Protein AF-A0ABD0QFE5-F1 (afdb_monomer_lite)

Organism: Cirrhinus mrigala (NCBI:txid683832)

pLDDT: mean 82.39, std 15.65, range [48.53, 97.5]

Foldseek 3Di:
DCPAQAEEQEDDPDPVCPVVSVVSVVVCVVVVRYYHHDPVVVVVVVVVVVPCPDPDVPDPVVVVVVPDDD

InterPro domains:
  IPR011607 Methylglyoxal synthase-like domain [PF02142] (1-37)
  IPR011607 Methylglyoxal synthase-like domain [PS51855] (1-70)
  IPR036914 Methylglyoxal synthase-like domain superfamily [G3DSA:3.40.50.1380] (1-67)
  IPR036914 Methylglyoxal synthase-like domain superfamily [SSF52335] (2-65)

Structure (mmCIF, N/CA/C/O backbone):
data_AF-A0ABD0QFE5-F1
#
_entry.id   AF-A0ABD0QFE5-F1
#
loop_
_atom_site.group_PDB
_atom_site.id
_atom_site.type_symbol
_atom_site.label_atom_id
_atom_site.label_alt_id
_atom_site.label_comp_id
_atom_site.label_asym_id
_atom_site.label_entity_id
_atom_site.label_seq_id
_atom_site.pdbx_PDB_ins_code
_atom_site.Cartn_x
_atom_site.Cartn_y
_atom_site.Cartn_z
_atom_site.occupancy
_atom_site.B_iso_or_equiv
_atom_site.auth_seq_id
_atom_site.auth_comp_id
_atom_site.auth_asym_id
_atom_site.auth_atom_id
_atom_site.pdbx_PDB_model_num
ATOM 1 N N . GLU A 1 1 ? -11.724 11.107 -12.771 1.00 50.38 1 GLU A N 1
ATOM 2 C CA . GLU A 1 1 ? -10.658 11.706 -11.946 1.00 50.38 1 GLU A CA 1
ATOM 3 C C . GLU A 1 1 ? -10.129 10.643 -10.995 1.00 50.38 1 GLU A C 1
ATOM 5 O O . GLU A 1 1 ? -10.891 10.142 -10.179 1.00 50.38 1 GLU A O 1
ATOM 10 N N . GLY A 1 2 ? -8.873 10.235 -11.169 1.00 62.38 2 GLY A N 1
ATOM 11 C CA . GLY A 1 2 ? -8.111 9.444 -10.204 1.00 62.38 2 GLY A CA 1
ATOM 12 C C . GLY A 1 2 ? -6.948 10.317 -9.758 1.00 62.38 2 GLY A C 1
ATOM 13 O O . GLY A 1 2 ? -6.057 10.588 -10.550 1.00 62.38 2 GLY A O 1
ATOM 14 N N . HIS A 1 3 ? -7.028 10.871 -8.549 1.00 84.06 3 HIS A N 1
ATOM 15 C CA . HIS A 1 3 ? -6.001 11.776 -8.014 1.00 84.06 3 HIS A CA 1
ATOM 16 C C . HIS A 1 3 ? -4.986 11.058 -7.117 1.00 84.06 3 HIS A C 1
ATOM 18 O O . HIS A 1 3 ? -4.029 11.676 -6.658 1.00 84.06 3 HIS A O 1
ATOM 24 N N . ILE A 1 4 ? -5.215 9.773 -6.831 1.00 91.62 4 ILE A N 1
ATOM 25 C CA . ILE A 1 4 ? -4.389 8.960 -5.943 1.00 91.62 4 ILE A CA 1
ATOM 26 C C . ILE A 1 4 ? -4.106 7.631 -6.636 1.00 91.62 4 ILE A C 1
ATOM 28 O O . ILE A 1 4 ? -5.005 6.804 -6.775 1.00 91.62 4 ILE A O 1
ATOM 32 N N . ASP A 1 5 ? -2.838 7.425 -6.988 1.00 94.19 5 ASP A N 1
ATOM 33 C CA . ASP A 1 5 ? -2.368 6.244 -7.725 1.00 94.19 5 ASP A CA 1
ATOM 34 C C . ASP A 1 5 ? -1.543 5.282 -6.846 1.00 94.19 5 ASP A C 1
ATOM 36 O O . ASP A 1 5 ? -1.059 4.251 -7.309 1.00 94.19 5 ASP A O 1
ATOM 40 N N . LEU A 1 6 ? -1.391 5.600 -5.554 1.00 95.25 6 LEU A N 1
ATOM 41 C CA . LEU A 1 6 ? -0.754 4.754 -4.545 1.00 95.25 6 LEU A CA 1
ATOM 42 C C . LEU A 1 6 ? -1.281 5.100 -3.149 1.00 95.25 6 LEU A C 1
ATOM 44 O O . LEU A 1 6 ? -1.345 6.270 -2.771 1.00 95.25 6 LEU A O 1
ATOM 48 N N . VAL A 1 7 ? -1.571 4.079 -2.344 1.00 96.69 7 VAL A N 1
ATOM 49 C CA . VAL A 1 7 ? -1.924 4.234 -0.929 1.00 96.69 7 VAL A CA 1
ATOM 50 C C . VAL A 1 7 ? -0.872 3.567 -0.048 1.00 96.69 7 VAL A C 1
ATOM 52 O O . VAL A 1 7 ? -0.580 2.380 -0.178 1.00 96.69 7 VAL A O 1
ATOM 55 N N . VAL A 1 8 ? -0.341 4.318 0.917 1.00 96.69 8 VAL A N 1
ATOM 56 C CA . VAL A 1 8 ? 0.519 3.789 1.982 1.00 96.69 8 VAL A CA 1
ATOM 57 C C . VAL A 1 8 ? -0.234 3.883 3.308 1.00 96.69 8 VAL A C 1
ATOM 59 O O . VAL A 1 8 ? -0.486 4.978 3.806 1.00 96.69 8 VAL A O 1
ATOM 62 N N . ASN A 1 9 ? -0.602 2.742 3.895 1.00 95.38 9 ASN A N 1
ATOM 63 C CA . ASN A 1 9 ? -1.334 2.681 5.163 1.00 95.38 9 ASN A CA 1
ATOM 64 C C . ASN A 1 9 ? -0.632 1.749 6.158 1.00 95.38 9 ASN A C 1
ATOM 66 O O . ASN A 1 9 ? -0.918 0.553 6.231 1.00 95.38 9 ASN A O 1
ATOM 70 N N . LEU A 1 10 ? 0.315 2.311 6.909 1.00 93.50 10 LEU A N 1
ATOM 71 C CA . LEU A 1 10 ? 1.114 1.582 7.894 1.00 93.50 10 LEU A CA 1
ATOM 72 C C . LEU A 1 10 ? 0.300 1.242 9.155 1.00 93.50 10 LEU A C 1
ATOM 74 O O . LEU A 1 10 ? -0.653 1.957 9.480 1.00 93.50 10 LEU A O 1
ATOM 78 N N . PRO A 1 11 ? 0.668 0.182 9.899 1.00 85.94 11 PRO A N 1
ATOM 79 C CA . PRO A 1 11 ? -0.022 -0.183 11.124 1.00 85.94 11 PRO A CA 1
ATOM 80 C C . PRO A 1 11 ? 0.107 0.957 12.130 1.00 85.94 11 PRO A C 1
ATOM 82 O O . PRO A 1 11 ? 1.209 1.418 12.425 1.00 85.94 11 PRO A O 1
ATOM 85 N N . ASN A 1 12 ? -1.024 1.401 12.667 1.00 78.06 12 ASN A N 1
ATOM 86 C CA . ASN A 1 12 ? -1.052 2.278 13.823 1.00 78.06 12 ASN A CA 1
ATOM 87 C C . ASN A 1 12 ? -1.760 1.525 14.958 1.00 78.06 12 ASN A C 1
ATOM 89 O O . ASN A 1 12 ? -2.778 0.870 14.737 1.00 78.06 12 ASN A O 1
ATOM 93 N N . ASN A 1 13 ? -1.213 1.602 16.171 1.00 74.00 13 ASN A N 1
ATOM 94 C CA . ASN A 1 13 ? -1.810 0.970 17.355 1.00 74.00 13 ASN A CA 1
ATOM 95 C C . ASN A 1 13 ? -2.900 1.859 17.987 1.00 74.00 13 ASN A C 1
ATOM 97 O O . ASN A 1 13 ? -3.330 1.627 19.115 1.00 74.00 13 ASN A O 1
ATOM 101 N N . ASN A 1 14 ? -3.333 2.908 17.283 1.00 76.94 14 ASN A N 1
ATOM 102 C CA . ASN A 1 14 ? -4.328 3.851 17.757 1.00 76.94 14 ASN A CA 1
ATOM 103 C C . ASN A 1 14 ? -5.727 3.364 17.369 1.00 76.94 14 ASN A C 1
ATOM 105 O O . ASN A 1 14 ? -6.191 3.510 16.235 1.00 76.94 14 ASN A O 1
ATOM 109 N N . THR A 1 15 ? -6.430 2.819 18.357 1.00 65.56 15 THR A N 1
ATOM 110 C CA . THR A 1 15 ? -7.777 2.258 18.204 1.00 65.56 15 THR A CA 1
ATOM 111 C C . THR A 1 15 ? -8.805 3.266 17.684 1.00 65.56 15 THR A C 1
ATOM 113 O O . THR A 1 15 ? -9.802 2.850 17.092 1.00 65.56 15 THR A O 1
ATOM 116 N N . LYS A 1 16 ? -8.554 4.579 17.820 1.00 79.62 16 LYS A N 1
ATOM 117 C CA . LYS A 1 16 ? -9.451 5.639 17.327 1.00 79.62 16 LYS A CA 1
ATOM 118 C C . LYS A 1 16 ? -9.631 5.629 15.810 1.00 79.62 16 LYS A C 1
ATOM 120 O O . LYS A 1 16 ? -10.709 5.965 15.341 1.00 79.62 16 LYS A O 1
ATOM 125 N N . PHE A 1 17 ? -8.618 5.210 15.054 1.00 83.94 17 PHE A N 1
ATOM 126 C CA . PHE A 1 17 ? -8.624 5.287 13.588 1.00 83.94 17 PHE A CA 1
ATOM 127 C C . PHE A 1 17 ? -8.796 3.923 12.917 1.00 83.94 17 PHE A C 1
ATOM 129 O O . PHE A 1 17 ? -8.515 3.766 11.732 1.00 83.94 17 PHE A O 1
ATOM 136 N N . LEU A 1 18 ? -9.227 2.897 13.658 1.00 87.44 18 LEU A N 1
ATOM 137 C CA . LEU A 1 18 ? -9.322 1.537 13.125 1.00 87.44 18 LEU A CA 1
ATOM 138 C C . LEU A 1 18 ? -10.308 1.450 11.949 1.00 87.44 18 LEU A C 1
ATOM 140 O O . LEU A 1 18 ? -9.990 0.832 10.932 1.00 87.44 18 LEU A O 1
ATOM 144 N N . LYS A 1 19 ? -11.471 2.105 12.072 1.00 90.69 19 LYS A N 1
ATOM 145 C CA . LYS A 1 19 ? -12.494 2.151 11.014 1.00 90.69 19 LYS A CA 1
ATOM 146 C C . LYS A 1 19 ? -12.006 2.921 9.789 1.00 90.69 19 LYS A C 1
ATOM 148 O O . LYS A 1 19 ? -12.114 2.406 8.682 1.00 90.69 19 LYS A O 1
ATOM 153 N N . ASP A 1 20 ? -11.398 4.084 9.995 1.00 93.12 20 ASP A N 1
ATOM 154 C CA . ASP A 1 20 ? -10.912 4.931 8.901 1.00 93.12 20 ASP A CA 1
ATOM 155 C C . ASP A 1 20 ? -9.776 4.243 8.135 1.00 93.12 20 ASP A C 1
ATOM 157 O O . ASP A 1 20 ? -9.801 4.165 6.909 1.00 93.12 20 ASP A O 1
ATOM 161 N N . ASN A 1 21 ? -8.825 3.631 8.850 1.00 93.50 21 ASN 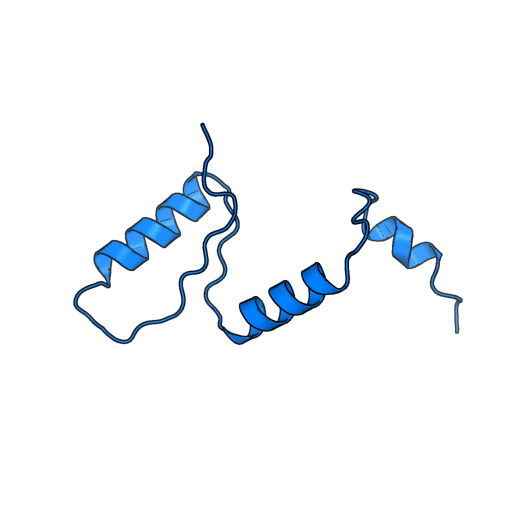A N 1
ATOM 162 C CA . ASN A 1 21 ? -7.762 2.832 8.237 1.00 93.50 21 ASN A CA 1
ATOM 163 C C . ASN A 1 21 ? -8.323 1.660 7.425 1.00 93.50 21 ASN A C 1
ATOM 165 O O . ASN A 1 21 ? -7.814 1.350 6.349 1.00 93.50 21 ASN A O 1
ATOM 169 N N . PHE A 1 22 ? -9.369 0.993 7.922 1.00 94.25 22 PHE A N 1
ATOM 170 C CA . PHE A 1 22 ? -10.041 -0.051 7.155 1.00 94.25 22 PHE A CA 1
ATOM 171 C C . PHE A 1 22 ? -10.677 0.509 5.877 1.00 94.25 22 PHE A C 1
ATOM 173 O O . PHE A 1 22 ? -10.462 -0.065 4.811 1.00 94.25 22 PHE A O 1
ATOM 180 N N . GLN A 1 23 ? -11.402 1.628 5.959 1.00 96.00 23 GLN A N 1
ATOM 181 C CA . GLN A 1 23 ? -12.036 2.244 4.791 1.00 96.00 23 GLN A CA 1
ATOM 182 C C . GLN A 1 23 ? -11.011 2.679 3.740 1.00 96.00 23 GLN A C 1
ATOM 184 O O . GLN A 1 23 ? -11.192 2.372 2.566 1.00 96.00 23 GLN A O 1
ATOM 189 N N . ILE A 1 24 ? -9.899 3.295 4.150 1.00 95.06 24 ILE A N 1
ATOM 190 C CA . ILE A 1 24 ? -8.803 3.678 3.246 1.00 95.06 24 ILE A CA 1
ATOM 191 C C . ILE A 1 24 ? -8.261 2.454 2.497 1.00 95.06 24 ILE A C 1
ATOM 193 O O . ILE A 1 24 ? -8.162 2.467 1.270 1.00 95.06 24 ILE A O 1
ATOM 197 N N . ARG A 1 25 ? -7.950 1.370 3.222 1.00 96.19 25 ARG A N 1
ATOM 198 C CA . ARG A 1 25 ? -7.441 0.131 2.612 1.00 96.19 25 ARG A CA 1
ATOM 199 C C . ARG A 1 25 ? -8.466 -0.517 1.686 1.00 96.19 25 ARG A C 1
ATOM 201 O O . ARG A 1 25 ? -8.096 -1.012 0.626 1.00 96.19 25 ARG A O 1
ATOM 208 N N . ARG A 1 26 ? -9.742 -0.509 2.076 1.00 97.06 26 ARG A N 1
ATOM 209 C CA . ARG A 1 26 ? -10.827 -1.082 1.279 1.00 97.06 26 ARG A CA 1
ATOM 210 C C . ARG A 1 26 ? -11.022 -0.321 -0.028 1.00 97.06 26 ARG A C 1
ATOM 212 O O . ARG A 1 26 ? -11.070 -0.958 -1.072 1.00 97.06 26 ARG A O 1
ATOM 219 N N . MET A 1 27 ? -11.054 1.010 0.027 1.00 95.88 27 MET A N 1
ATOM 220 C CA . MET A 1 27 ? -11.168 1.848 -1.168 1.00 95.88 27 MET A CA 1
ATOM 221 C C . MET A 1 27 ? -9.996 1.620 -2.124 1.00 95.88 27 MET A C 1
ATOM 223 O O . MET A 1 27 ? -10.227 1.439 -3.311 1.00 95.88 27 MET A O 1
ATOM 227 N N . ALA A 1 28 ? -8.756 1.561 -1.622 1.00 96.56 28 ALA A N 1
ATOM 228 C CA . ALA A 1 28 ? -7.594 1.294 -2.472 1.00 96.56 28 ALA A CA 1
ATOM 229 C C . ALA A 1 28 ? -7.762 -0.009 -3.274 1.00 96.56 28 ALA A C 1
ATOM 231 O O . ALA A 1 28 ? -7.598 -0.018 -4.490 1.00 96.56 28 ALA A O 1
ATOM 232 N N . VAL A 1 29 ? -8.184 -1.086 -2.603 1.00 96.06 29 VAL A N 1
ATOM 233 C CA . VAL A 1 29 ? -8.435 -2.385 -3.243 1.00 96.06 29 VAL A CA 1
ATOM 234 C C . VAL A 1 29 ? -9.603 -2.321 -4.230 1.00 96.06 29 VAL A C 1
ATOM 236 O O . VAL A 1 29 ? -9.465 -2.812 -5.347 1.00 96.06 29 VAL A O 1
ATOM 239 N N . ASP A 1 30 ? -10.727 -1.711 -3.846 1.00 96.88 30 ASP A N 1
ATOM 240 C CA . ASP A 1 30 ? -11.928 -1.625 -4.690 1.00 96.88 30 ASP A CA 1
ATOM 241 C C . ASP A 1 30 ? -11.675 -0.843 -5.991 1.00 96.88 30 ASP A C 1
ATOM 243 O O . ASP A 1 30 ? -12.219 -1.197 -7.036 1.00 96.88 30 ASP A O 1
ATOM 247 N N . TYR A 1 31 ? -10.818 0.182 -5.948 1.00 95.19 31 TYR A N 1
ATOM 248 C CA . TYR A 1 31 ? -10.436 0.982 -7.118 1.00 95.19 31 TYR A CA 1
ATOM 249 C C . TYR A 1 31 ? -9.186 0.465 -7.848 1.00 95.19 31 TYR A C 1
ATOM 251 O O . TYR A 1 31 ? -8.738 1.096 -8.803 1.00 95.19 31 TYR A O 1
ATOM 259 N N . GLY A 1 32 ? -8.608 -0.667 -7.428 1.00 94.94 32 GLY A N 1
ATOM 260 C CA . GLY A 1 32 ? -7.404 -1.229 -8.052 1.00 94.94 32 GLY A CA 1
ATOM 261 C C . GLY A 1 32 ? -6.136 -0.386 -7.857 1.00 94.94 32 GLY A C 1
ATOM 262 O O . GLY A 1 32 ? -5.168 -0.554 -8.596 1.00 94.94 32 GLY A O 1
ATOM 263 N N . VAL A 1 33 ? -6.125 0.508 -6.867 1.00 96.12 33 VAL A N 1
ATOM 264 C CA . VAL A 1 33 ? -4.969 1.334 -6.508 1.00 96.12 33 VAL A CA 1
ATOM 265 C C . VAL A 1 33 ? -4.020 0.515 -5.620 1.00 96.12 33 VAL A C 1
ATOM 267 O O . VAL A 1 33 ? -4.463 -0.044 -4.610 1.00 96.12 33 VAL A O 1
ATOM 270 N N . PRO A 1 34 ? -2.713 0.438 -5.936 1.00 96.50 34 PRO A N 1
ATOM 271 C CA . PRO A 1 34 ? -1.741 -0.272 -5.110 1.00 96.50 34 PRO A CA 1
ATOM 272 C C . PRO A 1 34 ? -1.761 0.186 -3.645 1.00 96.50 34 PRO A C 1
ATOM 274 O O . PRO A 1 34 ? -1.786 1.381 -3.346 1.00 96.50 34 PRO A O 1
ATOM 277 N N . LEU A 1 35 ? -1.712 -0.780 -2.724 1.00 97.31 35 LEU A N 1
ATOM 278 C CA . LEU A 1 35 ? -1.743 -0.555 -1.280 1.00 97.31 35 LEU A CA 1
ATOM 279 C C . LEU A 1 35 ? -0.508 -1.168 -0.611 1.00 97.31 35 LEU A C 1
ATOM 281 O O . LEU A 1 35 ? -0.317 -2.383 -0.653 1.00 97.31 35 LEU A O 1
ATOM 285 N N . ILE A 1 36 ? 0.288 -0.347 0.078 1.00 97.50 36 ILE A N 1
ATOM 286 C CA . ILE A 1 36 ? 1.442 -0.796 0.871 1.00 97.50 36 ILE A CA 1
ATOM 287 C C . ILE A 1 36 ? 1.154 -0.599 2.362 1.00 97.50 36 ILE A C 1
ATOM 289 O O . ILE A 1 36 ? 0.865 0.508 2.816 1.00 97.50 36 ILE A O 1
ATOM 293 N N . THR A 1 37 ? 1.268 -1.673 3.145 1.00 96.44 37 THR A N 1
ATOM 294 C CA . THR A 1 37 ? 0.959 -1.677 4.588 1.00 96.44 37 THR A CA 1
ATOM 295 C C . THR A 1 37 ? 2.161 -1.975 5.483 1.00 96.44 37 THR A C 1
ATOM 297 O O . THR A 1 37 ? 2.013 -2.094 6.695 1.00 96.44 37 THR A O 1
ATOM 300 N N . ASN A 1 38 ? 3.366 -2.090 4.920 1.00 95.56 38 ASN A N 1
ATOM 301 C CA . ASN A 1 38 ? 4.588 -2.397 5.659 1.00 95.56 38 ASN A CA 1
ATOM 302 C C . ASN A 1 38 ? 5.671 -1.347 5.382 1.00 95.56 38 ASN A C 1
ATOM 304 O O . ASN A 1 38 ? 5.947 -1.015 4.233 1.00 95.56 38 ASN A O 1
ATOM 308 N N . PHE A 1 39 ? 6.319 -0.862 6.443 1.00 95.50 39 PHE A N 1
ATOM 309 C CA . PHE A 1 39 ? 7.312 0.208 6.352 1.00 95.50 39 PHE A CA 1
ATOM 310 C C . PHE A 1 39 ? 8.562 -0.180 5.546 1.00 95.50 39 PHE A C 1
ATOM 312 O O . PHE A 1 39 ? 9.064 0.620 4.762 1.00 95.50 39 PHE A O 1
ATOM 319 N N . GLN A 1 40 ? 9.052 -1.411 5.701 1.00 96.19 40 GLN A N 1
ATOM 320 C CA . GLN A 1 40 ? 10.226 -1.904 4.973 1.00 96.19 40 GLN A CA 1
ATOM 321 C C . GLN A 1 40 ? 9.935 -1.995 3.471 1.00 96.19 40 GLN A C 1
ATOM 323 O O . GLN A 1 40 ? 10.782 -1.623 2.664 1.00 96.19 40 GLN A O 1
ATOM 328 N N . VAL A 1 41 ? 8.718 -2.406 3.097 1.00 96.25 41 VAL A N 1
ATOM 329 C CA . VAL A 1 41 ? 8.273 -2.433 1.693 1.00 96.25 41 VAL A CA 1
ATOM 330 C C . VAL A 1 41 ? 8.188 -1.020 1.114 1.00 96.25 41 VAL A C 1
ATOM 332 O O . VAL A 1 41 ? 8.651 -0.807 -0.002 1.00 96.25 41 VAL A O 1
ATOM 335 N N . VAL A 1 42 ? 7.676 -0.037 1.869 1.00 96.44 42 VAL A N 1
ATOM 336 C CA . VAL A 1 42 ? 7.671 1.377 1.433 1.00 96.44 42 VAL A CA 1
ATOM 337 C C . VAL A 1 42 ? 9.092 1.873 1.183 1.00 96.44 42 VAL A C 1
ATOM 339 O O . VAL A 1 42 ? 9.348 2.512 0.166 1.00 96.44 42 VAL A O 1
ATOM 342 N N . LYS A 1 43 ? 10.022 1.567 2.095 1.00 96.00 43 LYS A N 1
ATOM 343 C CA . LYS A 1 43 ? 11.424 1.968 1.958 1.00 96.00 43 LYS A CA 1
ATOM 344 C C . LYS A 1 43 ? 12.058 1.359 0.706 1.00 96.00 43 LYS A C 1
ATOM 346 O O . LYS A 1 43 ? 12.631 2.095 -0.091 1.00 96.00 43 LYS A O 1
ATOM 351 N N . LEU A 1 44 ? 11.893 0.050 0.509 1.00 95.31 44 LEU A N 1
ATOM 352 C CA . LEU A 1 44 ? 12.387 -0.651 -0.677 1.00 95.31 44 LEU A CA 1
ATOM 353 C C . LEU A 1 44 ? 11.799 -0.062 -1.967 1.00 95.31 44 LEU A C 1
ATOM 355 O O . LEU A 1 44 ? 12.523 0.155 -2.931 1.00 95.31 44 LEU A O 1
ATOM 359 N N . PHE A 1 45 ? 10.499 0.225 -1.977 1.00 93.81 45 PHE A N 1
ATOM 360 C CA . PHE A 1 45 ? 9.813 0.815 -3.124 1.00 93.81 45 PHE A CA 1
ATOM 361 C C . PHE A 1 45 ? 10.329 2.223 -3.451 1.00 93.81 45 PHE A C 1
ATOM 363 O O . PHE A 1 45 ? 10.621 2.518 -4.609 1.00 93.81 45 PHE A O 1
ATOM 370 N N . ALA A 1 46 ? 10.501 3.078 -2.439 1.00 92.94 46 ALA A N 1
ATOM 371 C CA . ALA A 1 46 ? 11.038 4.425 -2.617 1.00 92.94 46 ALA A CA 1
ATOM 372 C C . ALA A 1 46 ? 12.489 4.407 -3.130 1.00 92.94 46 ALA A C 1
ATOM 374 O O . ALA A 1 46 ? 12.843 5.190 -4.012 1.00 92.94 46 ALA A O 1
ATOM 375 N N . GLU A 1 47 ? 13.319 3.497 -2.611 1.00 93.25 47 GLU A N 1
ATOM 376 C CA . GLU A 1 47 ? 14.678 3.278 -3.113 1.00 93.25 47 GLU A CA 1
ATOM 377 C C . GLU A 1 47 ? 14.653 2.794 -4.569 1.00 93.25 47 GLU A C 1
ATOM 379 O O . GLU A 1 47 ? 15.329 3.380 -5.411 1.00 93.25 47 GLU A O 1
ATOM 384 N N . ALA A 1 48 ? 13.829 1.796 -4.898 1.00 90.44 48 ALA A N 1
ATOM 385 C CA . ALA A 1 48 ? 13.714 1.263 -6.254 1.00 90.44 48 ALA A CA 1
ATOM 386 C C . ALA A 1 48 ? 13.307 2.337 -7.277 1.00 90.44 48 ALA A C 1
ATOM 388 O O . ALA A 1 48 ? 13.954 2.453 -8.317 1.00 90.44 48 ALA A O 1
ATOM 389 N N . ILE A 1 49 ? 12.301 3.164 -6.962 1.00 88.12 49 ILE A N 1
ATOM 390 C CA . ILE A 1 49 ? 11.862 4.257 -7.848 1.00 88.12 49 ILE A CA 1
ATOM 391 C C . ILE A 1 49 ? 12.960 5.301 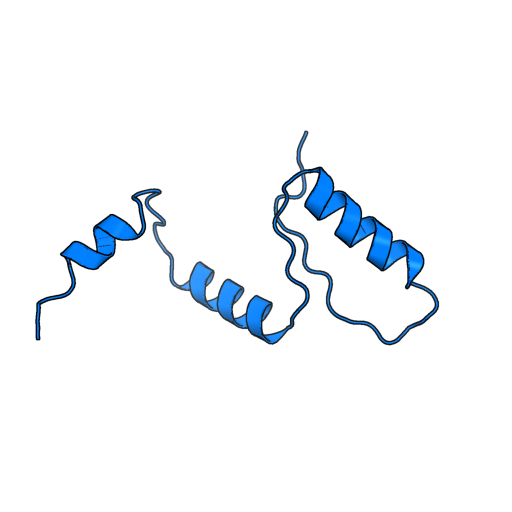-8.033 1.00 88.12 49 ILE A C 1
ATOM 393 O O . ILE A 1 49 ? 13.168 5.793 -9.139 1.00 88.12 49 ILE A O 1
ATOM 397 N N . ARG A 1 50 ? 13.701 5.636 -6.972 1.00 86.94 50 ARG A N 1
ATOM 398 C CA . ARG A 1 50 ? 14.822 6.582 -7.065 1.00 86.94 50 ARG A CA 1
ATOM 399 C C . ARG A 1 50 ? 15.889 6.107 -8.059 1.00 86.94 50 ARG A C 1
ATOM 401 O O . ARG A 1 50 ? 16.516 6.941 -8.708 1.00 86.94 50 ARG A O 1
ATOM 408 N N . TYR A 1 51 ? 16.129 4.800 -8.146 1.00 83.44 51 TYR A N 1
ATOM 409 C CA . TYR A 1 51 ? 17.102 4.222 -9.078 1.00 83.44 51 TYR A CA 1
ATOM 410 C C . TYR A 1 51 ? 16.529 3.944 -10.473 1.00 83.44 51 TYR A C 1
ATOM 412 O O . TYR A 1 51 ? 17.299 3.693 -11.399 1.00 83.44 51 TYR A O 1
ATOM 420 N N . SER A 1 52 ? 15.210 4.005 -10.655 1.00 70.88 52 SER A N 1
ATOM 421 C CA . SER A 1 52 ? 14.577 3.772 -11.947 1.00 70.88 52 SER A CA 1
ATOM 422 C C . SER A 1 52 ? 14.458 5.086 -12.730 1.00 70.88 52 SER A C 1
ATOM 424 O O . SER A 1 52 ? 13.456 5.789 -12.643 1.00 70.88 52 SER A O 1
ATOM 426 N N . SER A 1 53 ? 15.514 5.456 -13.456 1.00 63.12 53 SER A N 1
ATOM 427 C CA . SER A 1 53 ? 15.564 6.702 -14.239 1.00 63.12 53 SER A CA 1
ATOM 428 C C . SER A 1 53 ? 14.657 6.691 -15.476 1.00 63.12 53 SER A C 1
ATOM 430 O O . SER A 1 53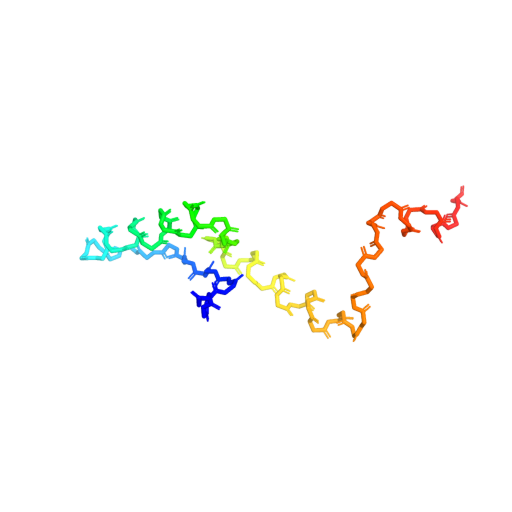 ? 14.116 7.730 -15.827 1.00 63.12 53 SER A O 1
ATOM 432 N N . ASP A 1 54 ? 14.490 5.523 -16.105 1.00 65.44 54 ASP A N 1
ATOM 433 C CA . ASP A 1 54 ? 13.601 5.270 -17.246 1.00 65.44 54 ASP A CA 1
ATOM 434 C C . ASP A 1 54 ? 12.981 3.881 -17.042 1.00 65.44 54 ASP A C 1
ATOM 436 O O . ASP A 1 54 ? 13.616 2.850 -17.284 1.00 65.44 54 ASP A O 1
ATOM 440 N N . LEU A 1 55 ? 11.764 3.836 -16.497 1.00 64.81 55 LEU A N 1
ATOM 441 C CA . LEU A 1 55 ? 10.984 2.602 -16.439 1.00 64.81 55 LEU A CA 1
ATOM 442 C C . LEU A 1 55 ? 10.331 2.409 -17.801 1.00 64.81 55 LEU A C 1
ATOM 444 O O . LEU A 1 55 ? 9.210 2.858 -18.030 1.00 64.81 55 LEU A O 1
ATOM 448 N N . ASP A 1 56 ? 11.035 1.748 -18.713 1.00 62.72 56 ASP A N 1
ATOM 449 C CA . ASP A 1 56 ? 10.383 1.253 -19.915 1.00 62.72 56 ASP A CA 1
ATOM 450 C C . ASP A 1 56 ? 9.353 0.19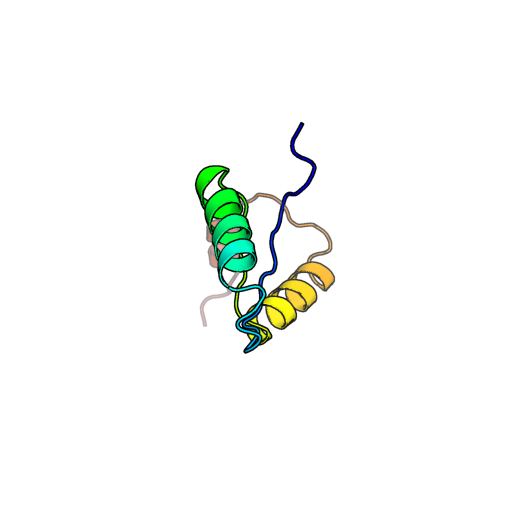4 -19.489 1.00 62.72 56 ASP A C 1
ATOM 452 O O . ASP A 1 56 ? 9.681 -0.751 -18.763 1.00 62.72 56 ASP A O 1
ATOM 456 N N . ALA A 1 57 ? 8.103 0.333 -19.935 1.00 62.84 57 ALA A N 1
ATOM 457 C CA . ALA A 1 57 ? 7.021 -0.611 -19.636 1.00 62.84 57 ALA A CA 1
ATOM 458 C C . ALA A 1 57 ? 7.237 -1.985 -20.304 1.00 62.84 57 ALA A C 1
ATOM 460 O O . ALA A 1 57 ? 6.355 -2.849 -20.280 1.00 62.84 57 ALA A O 1
ATOM 461 N N . THR A 1 58 ? 8.411 -2.205 -20.905 1.00 66.19 58 THR A N 1
ATOM 462 C CA . THR A 1 58 ? 8.902 -3.531 -21.255 1.00 66.19 58 THR A CA 1
ATOM 463 C C . THR A 1 58 ? 8.729 -4.497 -20.088 1.00 66.19 58 THR A C 1
ATOM 465 O O . THR A 1 58 ? 9.066 -4.229 -18.937 1.00 66.19 58 THR A O 1
ATOM 468 N N . SER A 1 59 ? 8.164 -5.657 -20.404 1.00 62.50 59 SER A N 1
ATOM 469 C CA . SER A 1 59 ? 7.945 -6.721 -19.436 1.00 62.50 59 SER A CA 1
ATOM 470 C C . SER A 1 59 ? 9.231 -7.061 -18.671 1.00 62.50 59 SER A C 1
ATOM 472 O O . SER A 1 59 ? 10.301 -7.140 -19.269 1.00 62.50 59 SER A O 1
ATOM 474 N N . LEU A 1 60 ? 9.126 -7.399 -17.379 1.00 61.81 60 LEU A N 1
ATOM 475 C CA . LEU A 1 60 ? 10.231 -7.979 -16.596 1.00 61.81 60 LEU A CA 1
ATOM 476 C C . LEU A 1 60 ? 10.901 -9.183 -17.294 1.00 61.81 60 LEU A C 1
ATOM 478 O O . LEU A 1 60 ? 12.088 -9.437 -17.084 1.00 61.81 60 LEU A O 1
ATOM 482 N N . PHE A 1 61 ? 10.185 -9.903 -18.169 1.00 63.75 61 PHE A N 1
ATOM 483 C CA . PHE A 1 61 ? 10.760 -10.977 -18.990 1.00 63.75 61 PHE A CA 1
ATOM 484 C C . PHE A 1 61 ? 11.862 -10.491 -19.946 1.00 63.75 61 PHE A C 1
ATOM 486 O O . PHE A 1 61 ? 12.744 -11.273 -20.303 1.00 63.75 61 PHE A O 1
ATOM 493 N N . HIS A 1 62 ? 11.850 -9.212 -20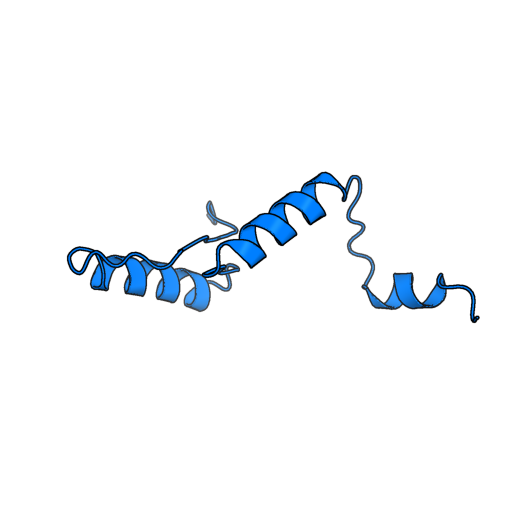.320 1.00 60.69 62 HIS A N 1
ATOM 494 C CA . HIS A 1 62 ? 12.846 -8.583 -21.183 1.00 60.69 62 HIS A CA 1
ATOM 495 C C . HIS A 1 62 ? 14.216 -8.466 -20.490 1.00 60.69 62 HIS A C 1
ATOM 497 O O . HIS A 1 62 ? 15.255 -8.613 -21.131 1.00 60.69 62 HIS A O 1
ATOM 503 N N . TYR A 1 63 ? 14.239 -8.292 -19.164 1.00 59.19 63 TYR A N 1
ATOM 504 C CA . TYR A 1 63 ? 15.480 -8.218 -18.386 1.00 59.19 63 TYR A CA 1
ATOM 505 C C . TYR A 1 63 ? 16.116 -9.592 -18.136 1.00 59.19 63 TYR A C 1
ATOM 507 O O . TYR A 1 63 ? 17.340 -9.698 -18.146 1.00 59.19 63 TYR A O 1
ATOM 515 N N . ARG A 1 64 ? 15.320 -10.667 -18.022 1.00 61.84 64 ARG A N 1
ATOM 516 C CA . ARG A 1 64 ? 15.835 -12.044 -17.859 1.00 61.84 64 ARG A CA 1
ATOM 517 C C . ARG A 1 64 ? 16.691 -12.507 -19.049 1.00 61.84 64 ARG A C 1
ATOM 519 O O . ARG A 1 64 ? 17.557 -13.354 -18.879 1.00 61.84 64 ARG A O 1
ATOM 526 N N . GLN A 1 65 ? 16.478 -11.957 -20.246 1.00 60.47 65 GLN A N 1
ATOM 527 C CA . GLN A 1 65 ? 17.288 -12.287 -21.428 1.00 60.47 65 GLN A CA 1
ATOM 528 C C . GLN A 1 65 ? 18.663 -11.595 -21.444 1.00 60.47 65 GLN A C 1
ATOM 530 O O . GLN A 1 65 ? 19.523 -11.989 -22.227 1.00 60.47 65 GLN A O 1
ATOM 535 N N . ARG A 1 66 ? 18.877 -10.572 -20.601 1.00 57.78 66 ARG A N 1
ATOM 536 C CA . ARG A 1 66 ? 20.138 -9.817 -20.511 1.00 57.78 66 ARG A CA 1
ATOM 537 C C . ARG A 1 66 ? 21.074 -10.290 -19.401 1.00 57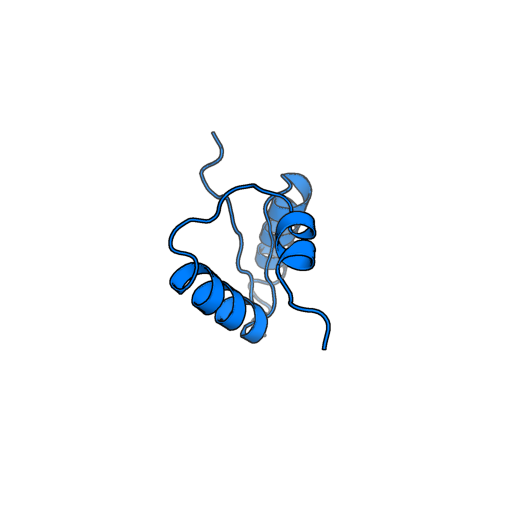.78 66 ARG A C 1
ATOM 539 O O . ARG A 1 66 ? 22.201 -9.806 -19.350 1.00 57.78 66 ARG A O 1
ATOM 546 N N . GLU A 1 67 ? 20.655 -11.213 -18.537 1.00 57.66 67 GLU A N 1
ATOM 547 C CA . GLU A 1 67 ? 21.597 -11.856 -17.620 1.00 57.66 67 GLU A CA 1
ATOM 548 C C . GLU A 1 67 ? 22.510 -12.793 -18.425 1.00 57.66 67 GLU A C 1
ATOM 550 O O . GLU A 1 67 ? 22.011 -13.732 -19.058 1.00 57.66 67 GLU A O 1
ATOM 555 N N . PRO A 1 68 ? 23.839 -12.566 -18.445 1.00 54.44 68 PRO A N 1
ATOM 556 C CA . PRO A 1 68 ? 24.750 -13.550 -18.999 1.00 54.44 68 PRO A CA 1
ATOM 557 C C . PRO A 1 68 ? 24.583 -14.822 -18.171 1.00 54.44 68 PRO A C 1
ATOM 559 O O . PRO A 1 68 ? 24.666 -14.776 -16.943 1.00 54.44 68 PRO A O 1
ATOM 562 N N . ARG A 1 69 ? 24.326 -15.953 -18.837 1.00 55.62 69 ARG A N 1
ATOM 563 C CA . ARG A 1 69 ? 24.429 -17.264 -18.192 1.00 55.62 69 ARG A CA 1
ATOM 564 C C . ARG A 1 69 ? 25.801 -17.344 -17.518 1.00 55.62 69 ARG A C 1
ATOM 566 O O . ARG A 1 69 ? 26.807 -17.157 -18.201 1.00 55.62 69 ARG A O 1
ATOM 573 N N . LEU A 1 70 ? 25.801 -17.574 -16.205 1.00 48.53 70 LEU A N 1
ATOM 574 C CA . LEU A 1 70 ? 26.971 -18.063 -15.475 1.00 48.53 70 LEU A CA 1
ATOM 575 C C . LEU A 1 70 ? 27.501 -19.344 -16.131 1.00 48.53 70 LEU A C 1
ATOM 577 O O . LEU A 1 70 ? 26.657 -20.152 -16.592 1.00 48.53 70 LEU A O 1
#

Radius of gyration: 16.77 Å; chains: 1; bounding box: 40×30×40 Å

Secondary structure (DSSP, 8-state):
----S-EE------GGGHHHHHHHHHHHHHTT--EE--HHHHHHHHHHHHH-S------HHHHHTTSPP-

Sequence (70 aa):
EGHIDLVVNLPNNNTKFLKDNFQIRRMAVDYGVPLITNFQVVKLFAEAIRYSSDLDATSLFHYRQREPRL